Protein AF-A0A959QB44-F1 (afdb_monomer_lite)

pLDDT: mean 74.32, std 10.62, range [51.91, 90.0]

Radius of gyration: 23.86 Å; chains: 1; bounding box: 44×18×67 Å

Secondary structure (DSSP, 8-state):
-TTHHHHHHHHHHH------PPP-SSTTS-SS---TT-PPTT---SSTTPPPPS-SS--S--PPPS--

Structure (mmCIF, N/CA/C/O backbone):
data_AF-A0A959QB44-F1
#
_entry.id   AF-A0A959QB44-F1
#
loop_
_atom_site.group_PDB
_atom_site.id
_atom_site.type_symbol
_atom_site.label_atom_id
_atom_site.label_alt_id
_atom_site.label_comp_id
_atom_site.label_asym_id
_atom_site.label_entity_id
_atom_site.label_seq_id
_atom_site.pdbx_PDB_ins_code
_atom_site.Cartn_x
_atom_site.Cartn_y
_atom_site.Cartn_z
_atom_site.occupancy
_atom_site.B_iso_or_equiv
_atom_site.auth_seq_id
_atom_site.auth_comp_id
_atom_site.auth_asym_id
_atom_site.auth_atom_id
_atom_site.pdbx_PDB_model_num
ATOM 1 N N . MET A 1 1 ? -30.248 -13.832 46.884 1.00 62.56 1 MET A N 1
ATOM 2 C CA . MET A 1 1 ? -30.516 -12.927 45.737 1.00 62.56 1 MET A CA 1
ATOM 3 C C . MET A 1 1 ? -29.738 -11.600 45.761 1.00 62.56 1 MET A C 1
ATOM 5 O O . MET A 1 1 ? -29.474 -11.072 44.696 1.00 62.56 1 MET A O 1
ATOM 9 N N . ARG A 1 2 ? -29.282 -11.072 46.914 1.00 73.75 2 ARG A N 1
ATOM 10 C CA . ARG A 1 2 ? -28.587 -9.761 46.999 1.00 73.75 2 ARG A CA 1
ATOM 11 C C . ARG A 1 2 ? -27.222 -9.637 46.286 1.00 73.75 2 ARG A C 1
ATOM 13 O O . ARG A 1 2 ? -26.774 -8.522 46.070 1.00 73.75 2 ARG A O 1
ATOM 20 N N . ARG A 1 3 ? -26.559 -10.748 45.930 1.00 77.31 3 ARG A N 1
ATOM 21 C CA . ARG A 1 3 ? -25.224 -10.740 45.288 1.00 77.31 3 ARG A CA 1
ATOM 22 C C . ARG A 1 3 ? -25.253 -10.807 43.756 1.00 77.31 3 ARG A C 1
ATOM 24 O O . ARG A 1 3 ? -24.264 -10.451 43.132 1.00 77.31 3 ARG A O 1
ATOM 31 N N . LEU A 1 4 ? -26.386 -11.203 43.164 1.00 80.56 4 LEU A N 1
ATOM 32 C CA . LEU A 1 4 ? -26.574 -11.201 41.710 1.00 80.56 4 LEU A CA 1
ATOM 33 C C . LEU A 1 4 ? -26.332 -9.830 41.050 1.00 80.56 4 LEU A C 1
ATOM 35 O O . LEU A 1 4 ? -25.623 -9.805 40.048 1.00 80.56 4 LEU A O 1
ATOM 39 N N . PRO A 1 5 ? -26.845 -8.697 41.580 1.00 87.12 5 PRO A N 1
ATOM 40 C CA . PRO A 1 5 ? -26.634 -7.403 40.929 1.00 87.12 5 PRO A CA 1
ATOM 41 C C . PRO A 1 5 ? -25.164 -6.968 40.957 1.00 87.12 5 PRO A C 1
ATOM 43 O O . PRO A 1 5 ? -24.684 -6.381 39.996 1.00 87.12 5 PRO A O 1
ATOM 46 N N . LEU A 1 6 ? -24.429 -7.311 42.020 1.00 86.31 6 LEU A N 1
ATOM 47 C CA . LEU A 1 6 ? -22.994 -7.030 42.126 1.00 86.31 6 LEU A CA 1
ATOM 48 C C . LEU A 1 6 ? -22.178 -7.855 41.123 1.00 86.31 6 LEU A C 1
ATOM 50 O O . LEU A 1 6 ? -21.243 -7.334 40.524 1.00 86.31 6 LEU A O 1
ATOM 54 N N . LEU A 1 7 ? -22.554 -9.120 40.909 1.00 85.88 7 LEU A N 1
ATOM 55 C CA . LEU A 1 7 ? -21.903 -9.980 39.919 1.00 85.88 7 LEU A CA 1
ATOM 56 C C . LEU A 1 7 ? -22.180 -9.507 38.484 1.00 85.88 7 LEU A C 1
ATOM 58 O O . LEU A 1 7 ? -21.269 -9.468 37.665 1.00 85.88 7 LEU A O 1
ATOM 62 N N . ALA A 1 8 ? -23.422 -9.109 38.195 1.00 85.06 8 ALA A N 1
ATOM 63 C CA . ALA A 1 8 ? -23.806 -8.564 36.895 1.00 85.06 8 ALA A CA 1
ATOM 64 C C . ALA A 1 8 ? -23.076 -7.246 36.591 1.00 85.06 8 ALA A C 1
ATOM 66 O O . ALA A 1 8 ? -22.585 -7.056 35.482 1.00 85.06 8 ALA A O 1
ATOM 67 N N . LEU A 1 9 ? -22.943 -6.368 37.591 1.00 84.56 9 LEU A N 1
ATOM 68 C CA . LEU A 1 9 ? -22.197 -5.117 37.465 1.00 84.56 9 LEU A CA 1
ATOM 69 C C . LEU A 1 9 ? -20.700 -5.365 37.226 1.00 84.56 9 LEU A C 1
ATOM 71 O O . LEU A 1 9 ? -20.101 -4.704 36.385 1.00 84.56 9 LEU A O 1
ATOM 75 N N . ALA A 1 10 ? -20.105 -6.343 37.913 1.00 84.94 10 ALA A N 1
ATOM 76 C CA . ALA A 1 10 ? -18.708 -6.723 37.704 1.00 84.94 10 ALA A CA 1
ATOM 77 C C . ALA A 1 10 ? -18.451 -7.282 36.292 1.00 84.94 10 ALA A C 1
ATOM 79 O O . ALA A 1 10 ? -17.437 -6.947 35.685 1.00 84.94 10 ALA A O 1
ATOM 80 N N . LEU A 1 11 ? -19.376 -8.079 35.741 1.00 81.56 11 LEU A N 1
ATOM 81 C CA . LEU A 1 11 ? -19.276 -8.555 34.356 1.00 81.56 11 LEU A CA 1
ATOM 82 C C . LEU A 1 11 ? -19.424 -7.419 33.332 1.00 81.56 11 LEU A C 1
ATOM 84 O O . LEU A 1 11 ? -18.669 -7.382 32.366 1.00 81.56 11 LEU A O 1
ATOM 88 N N . LEU A 1 12 ? -20.352 -6.482 33.554 1.00 79.19 12 LEU A N 1
ATOM 89 C CA . LEU A 1 12 ? -20.566 -5.321 32.676 1.00 79.19 12 LEU A CA 1
ATOM 90 C C . LEU A 1 12 ? -19.380 -4.345 32.675 1.00 79.19 12 LEU A C 1
ATOM 92 O O . LEU A 1 12 ? -19.083 -3.736 31.653 1.00 79.19 12 LEU A O 1
ATOM 96 N N . LEU A 1 13 ? -18.689 -4.202 33.807 1.00 77.62 13 LEU A N 1
ATOM 97 C CA . LEU A 1 13 ? -17.488 -3.367 33.921 1.00 77.62 13 LEU A CA 1
ATOM 98 C C . LEU A 1 13 ? -16.229 -4.051 33.359 1.00 77.62 13 LEU A C 1
ATOM 100 O O . LEU A 1 13 ? -15.266 -3.368 33.025 1.00 77.62 13 LEU A O 1
ATOM 104 N N . GLY A 1 14 ? -16.223 -5.383 33.254 1.00 75.56 14 GLY A N 1
ATOM 105 C CA . GLY A 1 14 ? -15.084 -6.165 32.762 1.00 75.56 14 GLY A CA 1
ATOM 106 C C . GLY A 1 14 ? -15.007 -6.311 31.240 1.00 75.56 14 GLY A C 1
ATOM 107 O O . GLY A 1 14 ? -13.970 -6.719 30.727 1.00 75.56 14 GLY A O 1
ATOM 108 N N . SER A 1 15 ? -16.063 -5.974 30.496 1.00 70.44 15 SER A N 1
ATOM 109 C CA . SER A 1 15 ? -16.133 -6.165 29.039 1.00 70.44 15 SER A CA 1
ATOM 110 C C . SER A 1 15 ? -15.527 -5.021 28.217 1.00 70.44 15 SER A C 1
ATOM 112 O O . SER A 1 15 ? -15.926 -4.804 27.072 1.00 70.44 15 SER A O 1
ATOM 114 N N . VAL A 1 16 ? -14.573 -4.267 28.773 1.00 69.81 16 VAL A N 1
ATOM 115 C CA . VAL A 1 16 ? -13.875 -3.216 28.021 1.00 69.81 16 VAL A CA 1
ATOM 116 C C . VAL A 1 16 ? -13.009 -3.884 26.955 1.00 69.81 16 VAL A C 1
ATOM 118 O O . VAL A 1 16 ? -11.920 -4.383 27.227 1.00 69.81 16 VAL A O 1
ATOM 121 N N . SER A 1 17 ? -13.518 -3.913 25.725 1.00 71.94 17 SER A N 1
ATOM 122 C CA . SER A 1 17 ? -12.742 -4.315 24.558 1.00 71.94 17 SER A CA 1
ATOM 123 C C . SER A 1 17 ? -11.723 -3.213 24.287 1.00 71.94 17 SER A C 1
ATOM 125 O O . SER A 1 17 ? -12.095 -2.097 23.927 1.00 71.94 17 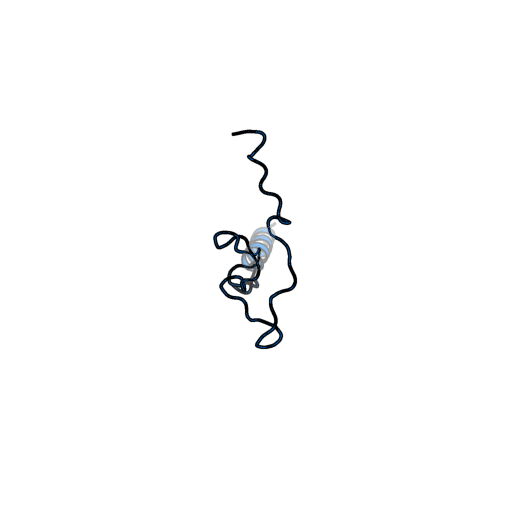SER A O 1
ATOM 127 N 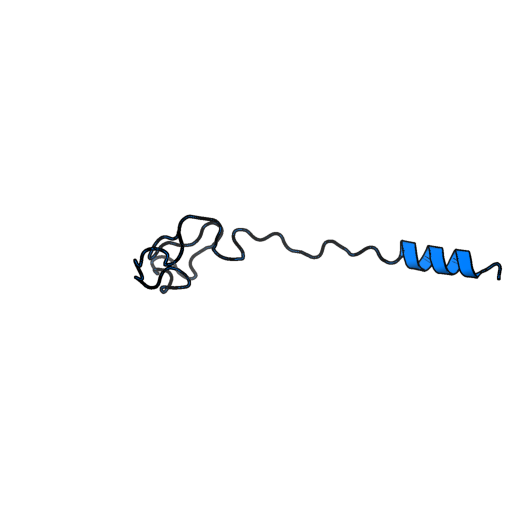N . GLY A 1 18 ? -10.442 -3.492 24.523 1.00 71.94 18 GLY A N 1
ATOM 128 C CA . GLY A 1 18 ? -9.373 -2.581 24.127 1.00 71.94 18 GLY A CA 1
ATOM 129 C C . GLY A 1 18 ? -9.404 -2.374 22.612 1.00 71.94 18 GLY A C 1
ATOM 130 O O . GLY A 1 18 ? -9.637 -3.322 21.861 1.00 71.94 18 GLY A O 1
ATOM 131 N N . ILE A 1 19 ? -9.175 -1.141 22.156 1.00 75.44 19 ILE A N 1
ATOM 132 C CA . ILE A 1 19 ? -8.986 -0.860 20.730 1.00 75.44 19 ILE A CA 1
ATOM 133 C C . ILE A 1 19 ? -7.646 -1.486 20.328 1.00 75.44 19 ILE A C 1
ATOM 135 O O . ILE A 1 19 ? -6.590 -0.897 20.524 1.00 75.44 19 ILE A O 1
ATOM 139 N N . ALA A 1 20 ? -7.696 -2.724 19.837 1.00 78.75 20 ALA A N 1
ATOM 140 C CA . ALA A 1 20 ? -6.529 -3.483 19.388 1.00 78.75 20 ALA A CA 1
ATOM 141 C C . ALA A 1 20 ? -6.260 -3.323 17.882 1.00 78.75 20 ALA A C 1
ATOM 143 O O . ALA A 1 20 ? -5.297 -3.884 17.363 1.00 78.75 20 ALA A O 1
ATOM 144 N N . GLN A 1 21 ? -7.116 -2.590 17.163 1.00 84.69 21 GLN A N 1
ATOM 145 C CA . GLN A 1 21 ? -6.943 -2.386 15.733 1.00 84.69 21 GLN A CA 1
ATOM 146 C C . GLN A 1 21 ? -5.809 -1.393 15.485 1.00 84.69 21 GLN A C 1
ATOM 148 O O . GLN A 1 21 ? -5.880 -0.232 15.889 1.00 84.69 21 GLN A O 1
ATOM 153 N N . ILE A 1 22 ? -4.771 -1.859 14.797 1.00 86.19 22 ILE A N 1
ATOM 154 C CA . ILE A 1 22 ? -3.700 -0.998 14.307 1.00 86.19 22 ILE A CA 1
ATOM 155 C C . ILE A 1 22 ? -4.264 -0.222 13.109 1.00 86.19 22 ILE A C 1
ATOM 157 O O . ILE A 1 22 ? -4.718 -0.857 12.152 1.00 86.19 22 ILE A O 1
ATOM 161 N N . PRO A 1 23 ? -4.283 1.123 13.143 1.00 86.56 23 PRO A N 1
ATOM 162 C CA . PRO A 1 23 ? -4.683 1.898 11.983 1.00 86.56 23 PRO A CA 1
ATOM 163 C C . PRO A 1 23 ? -3.652 1.674 10.881 1.00 86.56 23 PRO A C 1
ATOM 165 O O . PRO A 1 23 ? -2.448 1.808 11.098 1.00 86.56 23 PRO A O 1
ATOM 168 N N . PHE A 1 24 ? -4.135 1.317 9.702 1.00 85.69 24 PHE A N 1
ATOM 169 C CA . PHE A 1 24 ? -3.299 1.055 8.547 1.00 85.69 24 PHE A CA 1
ATOM 170 C C . PHE A 1 24 ? -3.863 1.825 7.356 1.00 85.69 24 PHE A C 1
ATOM 172 O O . PHE A 1 24 ? -5.082 1.888 7.187 1.00 85.69 24 PHE A O 1
ATOM 179 N N . GLN A 1 25 ? -2.994 2.465 6.577 1.00 90.00 25 GLN A N 1
ATOM 180 C CA . GLN A 1 25 ? -3.409 3.249 5.420 1.00 90.00 25 GLN A CA 1
ATOM 181 C C . GLN A 1 25 ? -3.648 2.321 4.232 1.00 90.00 25 GLN A C 1
ATOM 183 O O . GLN A 1 25 ? -2.832 1.449 3.960 1.00 90.00 25 GLN A O 1
ATOM 188 N N . ASN A 1 26 ? -4.769 2.521 3.535 1.00 85.25 26 ASN A N 1
ATOM 189 C CA . ASN A 1 26 ? -5.143 1.742 2.354 1.00 85.25 26 ASN A CA 1
ATOM 190 C C . ASN A 1 26 ? -4.987 0.206 2.534 1.00 85.25 26 ASN A C 1
ATOM 192 O O . ASN A 1 26 ? -4.334 -0.449 1.719 1.00 85.25 26 ASN A O 1
ATOM 196 N N . PRO A 1 27 ? -5.549 -0.396 3.607 1.00 85.94 27 PRO A N 1
ATOM 197 C CA . PRO A 1 27 ? -5.358 -1.817 3.924 1.00 85.94 27 PRO A CA 1
ATOM 198 C C . PRO A 1 27 ? -5.966 -2.759 2.882 1.00 85.94 27 PRO A C 1
ATOM 200 O O . PRO A 1 27 ? -5.592 -3.926 2.834 1.00 85.94 27 PRO A O 1
ATOM 203 N N . SER A 1 28 ? -6.922 -2.268 2.091 1.00 85.00 28 SER A N 1
ATOM 204 C CA . SER A 1 28 ? -7.608 -3.029 1.048 1.00 85.00 28 SER A CA 1
ATOM 205 C C . SER A 1 28 ? -7.134 -2.704 -0.367 1.00 85.00 28 SER A C 1
ATOM 207 O O . SER A 1 28 ? -7.642 -3.318 -1.290 1.00 85.00 28 SER A O 1
ATOM 209 N N . PHE A 1 29 ? -6.198 -1.765 -0.548 1.00 83.06 29 PHE A N 1
ATOM 210 C CA . PHE A 1 29 ? -5.749 -1.261 -1.857 1.00 83.06 29 PHE A CA 1
ATOM 211 C C . PHE A 1 29 ? -6.805 -0.501 -2.688 1.00 83.06 29 PHE A C 1
ATOM 213 O O . PHE A 1 29 ? -6.516 -0.095 -3.805 1.00 83.06 29 PHE A O 1
ATOM 220 N N . GLU A 1 30 ? -7.982 -0.225 -2.119 1.00 82.88 30 GLU A N 1
ATOM 221 C CA . GLU A 1 30 ? -9.115 0.452 -2.783 1.00 82.88 30 GLU A CA 1
ATOM 222 C C . GLU A 1 30 ? -9.163 1.975 -2.527 1.00 82.88 30 GLU A C 1
ATOM 224 O O . GLU A 1 30 ? -10.172 2.630 -2.782 1.00 82.88 30 GLU A O 1
ATOM 229 N N . GLY A 1 31 ? -8.129 2.545 -1.902 1.00 73.69 31 GLY A N 1
ATOM 230 C CA . GLY A 1 31 ? -8.135 3.939 -1.444 1.00 73.69 31 GLY A CA 1
ATOM 231 C C . GLY A 1 31 ? -7.970 4.997 -2.540 1.00 73.69 31 GLY A C 1
ATOM 232 O O . GLY A 1 31 ? -8.367 6.139 -2.317 1.00 73.69 31 GLY A O 1
ATOM 233 N N . ASP A 1 32 ? -7.413 4.628 -3.695 1.00 74.50 32 ASP A N 1
ATOM 234 C CA . ASP A 1 32 ? -7.117 5.528 -4.814 1.00 74.50 32 ASP A CA 1
ATOM 235 C C . ASP A 1 32 ? -7.649 4.957 -6.134 1.00 74.50 32 ASP A C 1
ATOM 237 O O . ASP A 1 32 ? -8.028 3.789 -6.217 1.00 74.50 32 ASP A O 1
ATOM 241 N N . GLU A 1 33 ? -7.650 5.781 -7.183 1.00 77.56 33 GLU A N 1
ATOM 242 C CA . GLU A 1 33 ? -7.946 5.314 -8.537 1.00 77.56 33 GLU A CA 1
ATOM 243 C C . GLU A 1 33 ? -6.942 4.219 -8.950 1.00 77.56 33 GLU A C 1
ATOM 245 O O . GLU A 1 33 ? -5.732 4.420 -8.789 1.00 77.56 33 GLU A O 1
AT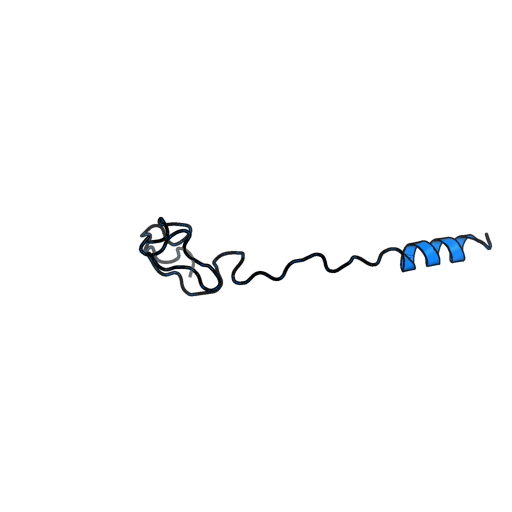OM 250 N N . PRO A 1 34 ? -7.404 3.071 -9.482 1.00 72.06 34 PRO A N 1
ATOM 251 C CA . PRO A 1 34 ? -6.517 2.016 -9.950 1.00 72.06 34 PRO A CA 1
ATOM 252 C C . PRO A 1 34 ? -5.528 2.548 -10.991 1.00 72.06 34 PRO A C 1
ATOM 254 O O . PRO A 1 34 ? -5.924 3.111 -12.010 1.00 72.06 34 PRO A O 1
ATOM 257 N N . GLN A 1 35 ? -4.235 2.350 -10.744 1.00 71.62 35 GLN A N 1
ATOM 258 C CA . GLN A 1 35 ? -3.171 2.713 -11.676 1.00 71.62 35 GLN A CA 1
ATOM 259 C C . GLN A 1 35 ? -2.265 1.517 -11.929 1.00 71.62 35 GLN A C 1
ATOM 261 O O . GLN A 1 35 ? -1.808 0.854 -10.995 1.00 71.62 35 GLN A O 1
ATOM 266 N N . ASP A 1 36 ? -1.972 1.272 -13.201 1.00 72.94 36 ASP A N 1
ATOM 267 C CA . ASP A 1 36 ? -1.045 0.222 -13.595 1.00 72.94 36 ASP A CA 1
ATOM 268 C C . ASP A 1 36 ? 0.365 0.543 -13.099 1.00 72.94 36 ASP A C 1
ATOM 270 O O . ASP A 1 36 ? 0.840 1.671 -13.226 1.00 72.94 36 ASP A O 1
ATOM 274 N N . ALA A 1 37 ? 1.063 -0.478 -12.595 1.00 72.81 37 ALA A N 1
ATOM 275 C CA . ALA A 1 37 ? 2.495 -0.410 -12.296 1.00 72.81 37 ALA A CA 1
ATOM 276 C C . ALA A 1 37 ? 2.914 0.668 -11.263 1.00 72.81 37 ALA A C 1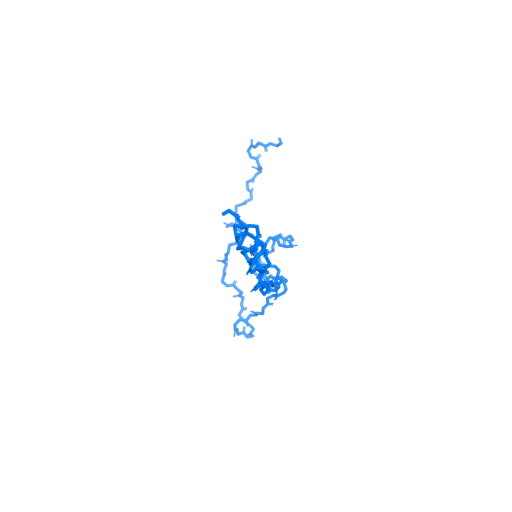
ATOM 278 O O . ALA A 1 37 ? 4.104 0.978 -11.149 1.00 72.81 37 ALA A O 1
ATOM 279 N N . THR A 1 38 ? 1.976 1.193 -10.469 1.00 77.38 38 THR A N 1
ATOM 280 C CA . THR A 1 38 ? 2.229 2.204 -9.428 1.00 77.38 38 THR A CA 1
ATOM 281 C C . THR A 1 38 ? 2.147 1.592 -8.026 1.00 77.38 38 THR A C 1
ATOM 283 O O . THR A 1 38 ? 1.420 0.631 -7.784 1.00 77.38 38 THR A O 1
ATOM 286 N N . VAL A 1 39 ? 2.910 2.139 -7.074 1.00 81.25 39 VAL A N 1
ATOM 287 C CA . VAL A 1 39 ? 2.824 1.743 -5.659 1.00 81.25 39 VAL A CA 1
ATOM 288 C C . VAL A 1 39 ? 1.532 2.314 -5.048 1.00 81.25 39 VAL A C 1
ATOM 290 O O . VAL A 1 39 ? 1.341 3.528 -5.128 1.00 81.25 39 VAL A O 1
ATOM 293 N N . PRO A 1 40 ? 0.670 1.495 -4.412 1.00 82.56 40 PRO A N 1
ATOM 294 C CA . PRO A 1 40 ? -0.555 1.984 -3.772 1.00 82.56 40 PRO A CA 1
ATOM 295 C C . PRO A 1 40 ? -0.262 3.027 -2.684 1.00 82.56 40 PRO A C 1
ATOM 297 O O . PRO A 1 40 ? 0.731 2.896 -1.959 1.00 82.56 40 PRO A O 1
ATOM 300 N N . ALA A 1 41 ? -1.112 4.047 -2.504 1.00 85.94 41 ALA A N 1
ATOM 301 C CA . ALA A 1 41 ? -0.817 5.067 -1.497 1.00 85.94 41 ALA A CA 1
ATOM 302 C C . ALA A 1 41 ? -0.778 4.476 -0.085 1.00 85.94 41 ALA A C 1
ATOM 304 O O . ALA A 1 41 ? -1.585 3.622 0.285 1.00 85.94 41 ALA A O 1
ATOM 305 N N . GLY A 1 42 ? 0.176 4.956 0.715 1.00 87.62 42 GLY A N 1
ATOM 306 C CA . GLY A 1 42 ? 0.436 4.441 2.061 1.00 87.62 42 GLY A CA 1
ATOM 307 C C . GLY A 1 42 ? 1.307 3.182 2.106 1.00 87.62 42 GLY A C 1
ATOM 308 O O . GLY A 1 42 ? 1.665 2.749 3.200 1.00 87.62 42 GLY A O 1
ATOM 309 N N . TRP A 1 43 ? 1.690 2.626 0.952 1.00 85.31 43 TRP A N 1
ATOM 310 C CA . TRP A 1 43 ? 2.577 1.469 0.847 1.00 85.31 43 TRP A CA 1
ATOM 311 C C . TRP A 1 43 ? 3.960 1.852 0.311 1.00 85.31 43 TRP A C 1
ATOM 313 O O . TRP A 1 43 ? 4.153 2.902 -0.300 1.00 85.31 43 TRP A O 1
ATOM 323 N N . PHE A 1 44 ? 4.938 0.975 0.545 1.00 86.50 44 PHE A N 1
ATOM 324 C CA . PHE A 1 44 ? 6.318 1.140 0.088 1.00 86.50 44 PHE A CA 1
ATOM 325 C C . PHE A 1 44 ? 6.734 -0.064 -0.761 1.00 86.50 44 PHE A C 1
ATOM 327 O O . PHE A 1 44 ? 6.342 -1.192 -0.445 1.00 86.50 44 PHE A O 1
ATOM 334 N N . PRO A 1 45 ? 7.545 0.134 -1.815 1.00 81.25 45 PRO A N 1
ATOM 335 C CA . PRO A 1 45 ? 8.077 -0.982 -2.581 1.00 81.25 45 PRO A CA 1
ATOM 336 C C . PRO A 1 45 ? 9.042 -1.805 -1.718 1.00 81.25 45 PRO A C 1
ATOM 338 O O . PRO A 1 45 ? 9.792 -1.265 -0.907 1.00 81.25 45 PRO A O 1
ATOM 341 N N . CYS A 1 46 ? 9.068 -3.124 -1.927 1.00 78.56 46 CYS A N 1
ATOM 342 C CA . CYS A 1 46 ? 10.017 -4.006 -1.239 1.00 78.56 46 CYS A CA 1
ATOM 343 C C . CYS A 1 46 ? 11.477 -3.707 -1.638 1.00 78.56 46 CYS A C 1
ATOM 345 O O . CYS A 1 46 ? 12.389 -3.860 -0.826 1.00 78.56 46 CYS A O 1
ATOM 347 N N . LYS A 1 47 ? 11.702 -3.251 -2.878 1.00 82.62 47 LYS A N 1
ATOM 348 C CA . LYS A 1 47 ? 13.009 -2.842 -3.397 1.00 82.62 47 LYS A CA 1
ATOM 349 C C . LYS A 1 47 ? 12.857 -1.628 -4.313 1.00 82.62 47 LYS A C 1
ATOM 351 O O . LYS A 1 47 ? 11.940 -1.557 -5.122 1.00 82.62 47 LYS A O 1
ATOM 356 N N . GLU A 1 48 ? 13.770 -0.668 -4.211 1.00 78.31 48 GLU A N 1
ATOM 357 C CA . GLU A 1 48 ? 13.767 0.483 -5.116 1.00 78.31 48 GLU A CA 1
ATOM 358 C C . GLU A 1 48 ? 14.001 0.052 -6.570 1.00 78.31 48 GLU A C 1
ATOM 360 O O . GLU A 1 48 ? 14.792 -0.852 -6.856 1.00 78.31 48 GLU A O 1
ATOM 365 N N . GLY A 1 49 ? 13.296 0.702 -7.496 1.00 71.00 49 GLY A N 1
ATOM 366 C CA . GLY A 1 49 ? 13.375 0.393 -8.924 1.00 71.00 49 GLY A CA 1
ATOM 367 C C . GLY A 1 49 ? 12.663 -0.896 -9.342 1.00 71.00 49 GLY A C 1
ATOM 368 O O . GLY A 1 49 ? 12.779 -1.283 -10.502 1.00 71.00 49 GLY A O 1
ATOM 369 N N . THR A 1 50 ? 11.929 -1.562 -8.444 1.00 70.31 50 THR A N 1
ATOM 370 C CA . THR A 1 50 ? 10.993 -2.621 -8.840 1.00 70.31 50 THR A CA 1
ATOM 371 C C . THR A 1 50 ? 9.616 -2.030 -9.071 1.00 70.31 50 THR A C 1
ATOM 373 O O . THR A 1 50 ? 9.077 -1.351 -8.197 1.00 70.31 50 THR A O 1
ATOM 376 N N . THR A 1 51 ? 9.029 -2.334 -10.220 1.00 63.53 51 THR A N 1
ATOM 377 C CA . THR A 1 51 ? 7.597 -2.160 -10.437 1.00 63.53 51 THR A CA 1
ATOM 378 C C . THR A 1 51 ? 6.866 -3.176 -9.556 1.00 63.53 51 THR A C 1
ATOM 380 O O . THR A 1 51 ? 7.278 -4.340 -9.565 1.00 63.53 51 THR A O 1
ATOM 383 N N . PRO A 1 52 ? 5.854 -2.782 -8.757 1.00 62.47 52 PRO A N 1
ATOM 384 C CA . PRO A 1 52 ? 5.019 -3.757 -8.072 1.00 62.47 52 PRO A CA 1
ATOM 385 C C . PRO A 1 52 ? 4.489 -4.736 -9.118 1.00 62.47 52 PRO A C 1
ATOM 387 O O . PRO A 1 52 ? 3.949 -4.313 -10.143 1.00 62.47 52 PRO A O 1
ATOM 390 N N . ASP A 1 53 ? 4.751 -6.026 -8.892 1.00 58.28 53 ASP A N 1
ATOM 391 C CA . ASP A 1 53 ? 4.276 -7.083 -9.775 1.00 58.28 53 ASP A CA 1
ATOM 392 C C . ASP A 1 53 ? 2.763 -6.919 -9.868 1.00 58.28 53 ASP A C 1
ATOM 394 O O . ASP A 1 53 ? 2.100 -6.673 -8.856 1.00 58.28 53 ASP A O 1
ATOM 398 N N . ILE A 1 54 ? 2.251 -6.921 -11.093 1.00 57.25 54 ILE A N 1
ATOM 399 C CA . ILE A 1 54 ? 0.860 -6.603 -11.388 1.00 57.25 54 ILE A CA 1
ATOM 400 C C . ILE A 1 54 ? 0.007 -7.478 -10.448 1.00 57.25 54 ILE A C 1
ATOM 402 O O . ILE A 1 54 ? 0.061 -8.696 -10.603 1.00 57.25 54 ILE A O 1
ATOM 406 N N . LEU A 1 55 ? -0.757 -6.859 -9.516 1.00 52.31 55 LEU A N 1
ATOM 407 C CA . LEU A 1 55 ? -2.101 -7.240 -8.994 1.00 52.31 55 LEU A CA 1
ATOM 408 C C . LEU A 1 55 ? -2.288 -7.324 -7.454 1.00 52.31 55 LEU A C 1
ATOM 410 O O . LEU A 1 55 ? -1.363 -7.720 -6.741 1.00 52.31 55 LEU A O 1
ATOM 414 N N . PRO A 1 56 ? -3.510 -7.006 -6.935 1.00 52.69 56 PRO A N 1
ATOM 415 C CA . PRO A 1 56 ? -4.792 -6.897 -7.654 1.00 52.69 56 PRO A CA 1
ATOM 416 C C . PRO A 1 56 ? -5.211 -5.472 -8.060 1.00 52.69 56 PRO A C 1
ATOM 418 O O . PRO A 1 56 ? -5.214 -4.545 -7.264 1.00 52.69 56 PRO A O 1
ATOM 421 N N . GLY A 1 57 ? -5.598 -5.362 -9.332 1.00 56.81 57 GLY A N 1
ATOM 4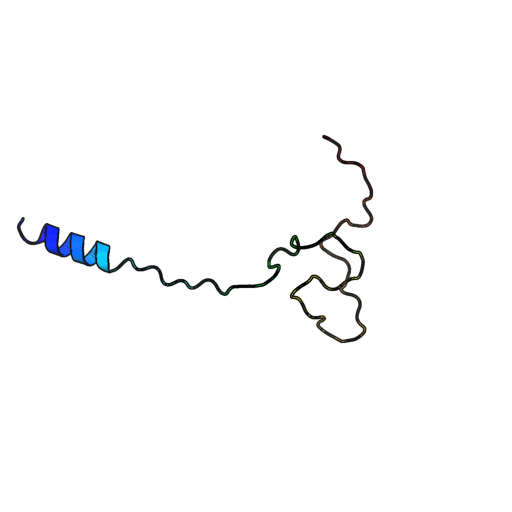22 C CA . GLY A 1 57 ? -6.177 -4.231 -10.062 1.00 56.81 57 GLY A CA 1
ATOM 423 C C . GLY A 1 57 ? -6.849 -4.788 -11.333 1.00 56.81 57 GLY A C 1
ATOM 424 O O . GLY A 1 57 ? -6.901 -6.010 -11.507 1.00 56.81 57 GLY A O 1
ATOM 425 N N . VAL A 1 58 ? -7.383 -3.955 -12.231 1.00 54.06 58 VAL A N 1
ATOM 426 C CA . VAL A 1 58 ? -7.921 -4.437 -13.521 1.00 54.06 58 VAL A CA 1
ATOM 427 C C . VAL A 1 58 ? -6.809 -5.157 -14.298 1.00 54.06 58 VAL A C 1
ATOM 429 O O . VAL A 1 58 ? -5.782 -4.567 -14.597 1.00 54.06 58 VAL A O 1
ATOM 432 N N . TRP A 1 59 ? -6.976 -6.447 -14.610 1.00 59.06 59 TRP A N 1
ATOM 433 C CA . TRP A 1 59 ? -5.974 -7.292 -15.292 1.00 59.06 59 TRP A CA 1
ATOM 434 C C . TRP A 1 59 ? -5.784 -6.913 -16.780 1.00 59.06 59 TRP A C 1
ATOM 436 O O . TRP A 1 59 ? -5.881 -7.766 -17.661 1.00 59.06 59 TRP A O 1
ATOM 446 N N . GLY A 1 60 ? -5.634 -5.626 -17.105 1.00 54.28 60 GLY A N 1
ATOM 447 C CA . GLY A 1 60 ? -5.802 -5.125 -18.474 1.00 54.28 60 GLY A CA 1
ATOM 448 C C . GLY A 1 60 ? -7.221 -5.350 -19.014 1.00 54.28 60 GLY A C 1
ATOM 449 O O . GLY A 1 60 ? -7.436 -5.388 -20.225 1.00 54.28 60 GLY A O 1
ATOM 450 N N . VAL A 1 61 ? -8.198 -5.554 -18.120 1.00 59.62 61 VAL A N 1
ATOM 451 C CA . VAL A 1 61 ? -9.608 -5.739 -18.475 1.00 59.62 61 VAL A CA 1
ATOM 452 C C . VAL A 1 61 ? -10.276 -4.369 -18.500 1.00 59.62 61 VAL A C 1
ATOM 454 O O . VAL A 1 61 ? -10.680 -3.841 -17.470 1.00 59.62 61 VAL A O 1
ATOM 457 N N . HIS A 1 62 ? -10.392 -3.806 -19.700 1.00 65.81 62 HIS A N 1
ATOM 458 C CA . HIS A 1 62 ? -11.118 -2.563 -19.979 1.00 65.81 62 HIS A CA 1
ATOM 459 C C . HIS A 1 62 ? -12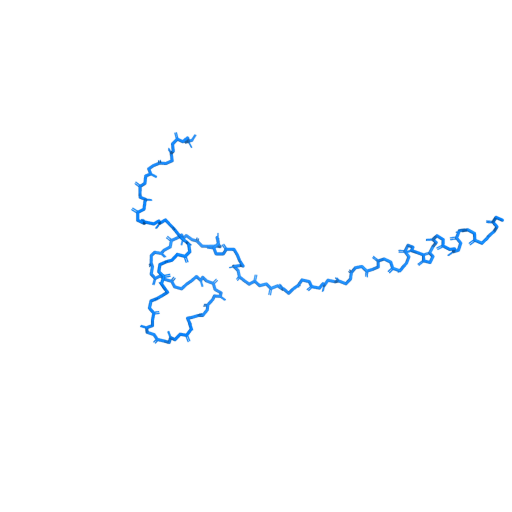.522 -2.867 -20.515 1.00 65.81 62 HIS A C 1
ATOM 461 O O . HIS A 1 62 ? -12.900 -2.418 -21.596 1.00 65.81 62 HIS A O 1
ATOM 467 N N . THR A 1 63 ? -13.275 -3.724 -19.828 1.00 68.06 63 THR A N 1
ATOM 468 C CA . THR A 1 63 ? -14.672 -3.972 -20.200 1.00 68.06 63 THR A CA 1
ATOM 469 C C . THR A 1 63 ? -15.569 -2.990 -19.472 1.00 68.06 63 THR A C 1
ATOM 471 O O . THR A 1 63 ? -15.454 -2.845 -18.256 1.00 68.06 63 THR A O 1
ATOM 474 N N . GLU A 1 64 ? -16.481 -2.364 -20.211 1.00 65.62 64 GLU A N 1
ATOM 475 C CA . GLU A 1 64 ? -17.554 -1.558 -19.631 1.00 65.62 64 GLU A CA 1
ATOM 476 C C . GLU A 1 64 ? -18.357 -2.383 -18.603 1.00 65.62 64 GLU A C 1
ATOM 478 O O . GLU A 1 64 ? -18.560 -3.587 -18.823 1.00 65.62 64 GLU A O 1
ATOM 483 N N . PRO A 1 65 ? -18.814 -1.779 -17.489 1.00 59.91 65 PRO A N 1
ATOM 484 C CA . PRO A 1 65 ? -19.677 -2.450 -16.524 1.00 59.91 65 PRO A CA 1
ATOM 485 C C . PRO A 1 65 ? -20.901 -3.052 -17.222 1.00 59.91 65 PRO A C 1
ATOM 487 O O . PRO A 1 65 ? -21.592 -2.378 -17.983 1.00 59.91 65 PRO A O 1
ATOM 490 N N . ALA A 1 66 ? -21.173 -4.333 -16.972 1.00 68.25 66 ALA A N 1
ATOM 491 C CA . ALA A 1 66 ? -22.301 -5.024 -17.598 1.00 68.25 66 ALA A CA 1
ATOM 492 C C . ALA A 1 66 ? -23.667 -4.510 -17.103 1.00 68.25 66 ALA A C 1
ATOM 494 O O . ALA A 1 66 ? -24.664 -4.632 -17.812 1.00 68.25 66 ALA A O 1
ATOM 495 N N . GLU A 1 67 ? -23.705 -3.924 -15.906 1.00 64.50 67 GLU A N 1
ATOM 496 C CA . GLU A 1 67 ? -24.890 -3.309 -15.315 1.00 64.50 67 GLU A CA 1
ATOM 497 C C . GLU A 1 67 ? -24.510 -1.891 -14.872 1.00 64.50 67 GLU A C 1
ATOM 499 O O . GLU A 1 67 ? -23.738 -1.722 -13.927 1.00 64.50 67 GLU A O 1
ATOM 504 N N . GLY A 1 68 ? -24.964 -0.897 -15.644 1.00 51.91 68 GLY A N 1
ATOM 505 C CA . GLY A 1 68 ? -24.743 0.532 -15.396 1.00 51.91 68 GLY A CA 1
ATOM 506 C C . GLY A 1 68 ? -25.701 1.144 -14.384 1.00 51.91 68 GLY A C 1
ATOM 507 O O . GLY A 1 68 ? -26.782 0.558 -14.144 1.00 51.91 68 GLY A O 1
#

Foldseek 3Di:
DVCVVVVVVVVVVPPPDPPPDDDAPCPPLPPDDDDAQDDRPRDDDPDPPDRPDDDDDCPPDPDDPPPD

Sequence (68 aa):
MRRLPLLALALLLGSVSGIAQIPFQNPSFEGDEPQDATVPAGWFPCKEGTTPDILPGVWGVHTEPAEG